Protein AF-A0A962Z2M6-F1 (afdb_monomer)

Foldseek 3Di:
DPDPDPPPDDPPDPVNVVVVVVVVVVVVLVVCCVVVNDCVSQVDDPVRNCGPVCCVVVPVVVVVVVVVVVVCCCCCPVVVNPVPD

Mean predicted aligned error: 9.24 Å

Secondary structure (DSSP, 8-state):
----------S--HHHHHHHHHHHHHHHHHHHHHHHHHHHHH--BTTBSSTTHHIIIIIIIHHHHHHHHHHHIIIIIITTTTT--

Sequence (85 aa):
MSQHQPLNRRVITPPFLVLGVLFLIAVYYLGVRFVNGMGFVTNLNGGYAWGLWVVYDIVIGTALACGGYALAVVVYVANKGKYHP

pLDDT: mean 83.29, std 10.33, range [46.84, 96.0]

Structure (mmCIF, N/CA/C/O backbone):
data_AF-A0A962Z2M6-F1
#
_entry.id   AF-A0A962Z2M6-F1
#
loop_
_atom_site.group_PDB
_atom_site.id
_atom_site.type_symbol
_atom_site.label_atom_id
_atom_site.label_alt_id
_atom_site.label_comp_id
_atom_site.label_asym_id
_atom_site.label_entity_id
_atom_site.label_seq_id
_atom_site.pdbx_PDB_ins_code
_atom_site.Cartn_x
_atom_site.Cartn_y
_atom_site.Cartn_z
_atom_site.occupancy
_atom_site.B_iso_or_equiv
_atom_site.auth_seq_id
_atom_site.auth_comp_id
_atom_site.auth_asym_id
_atom_site.auth_atom_id
_atom_site.pdbx_PDB_model_num
ATOM 1 N N . MET A 1 1 ? -30.721 7.317 17.786 1.00 46.84 1 MET A N 1
ATOM 2 C CA . MET A 1 1 ? -30.631 7.156 16.320 1.00 46.84 1 MET A CA 1
ATOM 3 C C . MET A 1 1 ? -29.735 8.266 15.799 1.00 46.84 1 MET A C 1
ATOM 5 O O . MET A 1 1 ? -30.165 9.411 15.792 1.00 46.84 1 MET A O 1
ATOM 9 N N . SER A 1 2 ? -28.467 7.957 15.507 1.00 51.38 2 SER A N 1
ATOM 10 C CA . SER A 1 2 ? -27.507 8.953 15.015 1.00 51.38 2 SER A CA 1
ATOM 11 C C . SER A 1 2 ? -27.934 9.395 13.617 1.00 51.38 2 SER A C 1
ATOM 13 O O . SER A 1 2 ? -28.101 8.574 12.718 1.00 51.38 2 SER A O 1
ATOM 15 N N . GLN A 1 3 ? -28.229 10.680 13.467 1.00 52.97 3 GLN A N 1
ATOM 16 C CA . GLN A 1 3 ? -28.779 11.249 12.248 1.00 52.97 3 GLN A CA 1
ATOM 17 C C . GLN A 1 3 ? -27.653 11.344 11.206 1.00 52.97 3 GLN A C 1
ATOM 19 O O . GLN A 1 3 ? -26.787 12.212 11.292 1.00 52.97 3 GLN A O 1
ATOM 24 N N . HIS A 1 4 ? -27.636 10.433 10.230 1.00 58.91 4 HIS A N 1
ATOM 25 C CA . HIS A 1 4 ? -26.694 10.471 9.109 1.00 58.91 4 HIS A CA 1
ATOM 26 C C . HIS A 1 4 ? -27.076 11.605 8.155 1.00 58.91 4 HIS A C 1
ATOM 28 O O . HIS A 1 4 ? -27.771 11.408 7.160 1.00 58.91 4 HIS A O 1
ATOM 34 N N . GLN A 1 5 ? -26.659 12.823 8.488 1.00 66.81 5 GLN A N 1
ATOM 35 C CA . GLN A 1 5 ? -26.840 13.972 7.617 1.00 66.81 5 GLN A CA 1
ATOM 36 C C . GLN A 1 5 ? -25.824 13.882 6.468 1.00 66.81 5 GLN A C 1
ATOM 38 O O . GLN A 1 5 ? -24.625 13.748 6.738 1.00 66.81 5 GLN A O 1
ATOM 43 N N . PRO A 1 6 ? -26.252 13.928 5.191 1.00 69.38 6 PRO A N 1
ATOM 44 C CA . PRO A 1 6 ? -25.314 13.903 4.082 1.00 69.38 6 PRO A CA 1
ATOM 45 C C . PRO A 1 6 ? -24.426 15.144 4.173 1.00 69.38 6 PRO A C 1
ATOM 47 O O . PRO A 1 6 ? -24.894 16.279 4.059 1.00 69.38 6 PRO A O 1
ATOM 50 N N . LEU A 1 7 ? -23.130 14.928 4.401 1.00 69.12 7 LEU A N 1
ATOM 51 C CA . LEU A 1 7 ? -22.129 15.979 4.300 1.00 69.12 7 LEU A CA 1
ATOM 52 C C . LEU A 1 7 ? -22.062 16.419 2.833 1.00 69.12 7 LEU A C 1
ATOM 54 O O . LEU A 1 7 ? -21.341 15.833 2.032 1.00 69.12 7 LEU A O 1
ATOM 58 N N . ASN A 1 8 ? -22.814 17.466 2.487 1.00 70.75 8 ASN A N 1
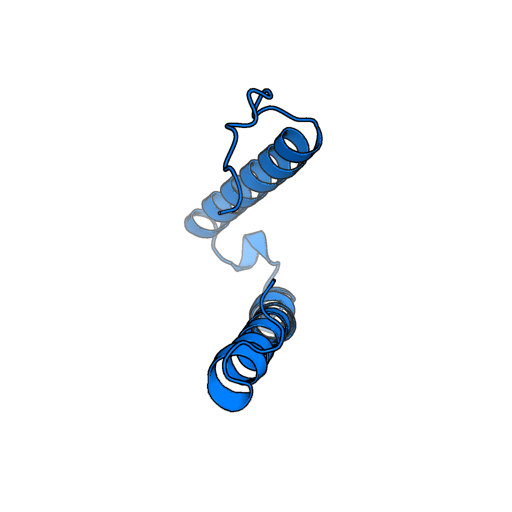ATOM 59 C CA . ASN A 1 8 ? -22.782 18.134 1.185 1.00 70.75 8 ASN A CA 1
ATOM 60 C C . ASN A 1 8 ? -21.493 18.969 1.036 1.00 70.75 8 ASN A C 1
ATOM 62 O O . ASN A 1 8 ? -21.520 20.185 0.855 1.00 70.75 8 ASN A O 1
ATOM 66 N N . ARG A 1 9 ? -20.334 18.323 1.210 1.00 70.25 9 ARG A N 1
ATOM 67 C CA . ARG A 1 9 ? -19.019 18.897 0.921 1.00 70.25 9 ARG A CA 1
ATOM 68 C C . ARG A 1 9 ? -18.493 18.311 -0.379 1.00 70.25 9 ARG A C 1
ATOM 70 O O . ARG A 1 9 ? -18.760 17.161 -0.716 1.00 70.25 9 ARG A O 1
ATOM 77 N N . ARG A 1 10 ? -17.693 19.101 -1.095 1.00 77.75 10 ARG A N 1
ATOM 78 C CA . ARG A 1 10 ? -16.987 18.627 -2.288 1.00 77.75 10 ARG A CA 1
ATOM 79 C C . ARG A 1 10 ? -16.074 17.458 -1.913 1.00 77.75 10 ARG A C 1
ATOM 81 O O . ARG A 1 10 ? -15.261 17.583 -1.004 1.00 77.75 10 ARG A O 1
ATOM 88 N N . VAL A 1 11 ? -16.197 16.353 -2.649 1.00 76.81 11 VAL A N 1
ATOM 89 C CA . VAL A 1 11 ? -15.353 15.149 -2.509 1.00 76.81 11 VAL A CA 1
ATOM 90 C C . VAL A 1 11 ? -13.886 15.469 -2.819 1.00 76.81 11 VAL A C 1
ATOM 92 O O . VAL A 1 11 ? -12.975 14.928 -2.196 1.00 76.81 11 VAL A O 1
ATOM 95 N N . ILE A 1 12 ? -13.659 16.423 -3.730 1.00 81.56 12 ILE A N 1
ATOM 96 C CA . ILE A 1 12 ? -12.333 16.941 -4.073 1.00 81.56 12 ILE A CA 1
ATOM 97 C C . ILE A 1 12 ? -11.862 17.874 -2.956 1.00 81.56 12 ILE A C 1
ATOM 99 O O . ILE A 1 12 ? -12.066 19.088 -2.985 1.00 81.56 12 ILE A O 1
ATOM 103 N N . THR A 1 13 ? -11.248 17.273 -1.950 1.00 89.56 13 THR A N 1
ATOM 104 C CA . THR A 1 13 ? -10.535 17.964 -0.878 1.00 89.56 13 THR A CA 1
ATOM 105 C C . THR A 1 13 ? -9.023 17.885 -1.128 1.00 89.56 13 THR A C 1
ATOM 107 O O . THR A 1 13 ? -8.568 16.992 -1.846 1.00 89.56 13 THR A O 1
ATOM 110 N N . PRO A 1 14 ? -8.209 18.779 -0.541 1.00 87.06 14 PRO A N 1
ATOM 111 C CA . PRO A 1 14 ? -6.751 18.685 -0.619 1.00 87.06 14 PRO A CA 1
ATOM 112 C C . PRO A 1 14 ? -6.182 17.288 -0.284 1.00 87.06 14 PRO A C 1
ATOM 114 O O . PRO A 1 14 ? -5.398 16.784 -1.086 1.00 87.06 14 PRO A O 1
ATOM 117 N N . PRO A 1 15 ? -6.592 16.597 0.806 1.00 89.38 15 PRO A N 1
ATOM 118 C CA . PRO A 1 15 ? -6.111 15.240 1.074 1.00 89.38 15 PRO A CA 1
ATOM 119 C C . PRO A 1 15 ? -6.568 14.227 0.017 1.00 89.38 15 PRO A C 1
ATOM 121 O O . PRO A 1 15 ? -5.797 13.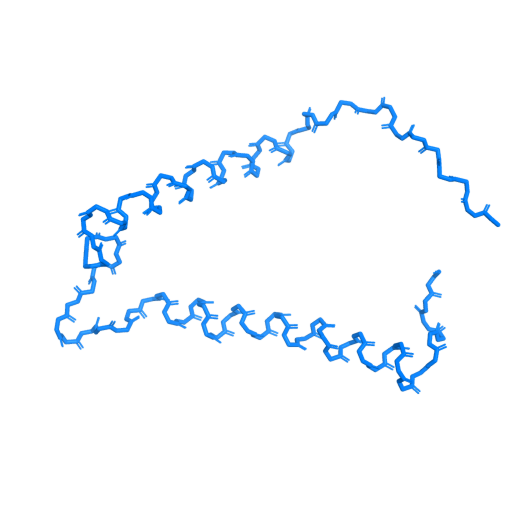339 -0.336 1.00 89.38 15 PRO A O 1
ATOM 124 N N . PHE A 1 16 ? -7.777 14.376 -0.536 1.00 91.56 16 PHE A N 1
ATOM 125 C CA . PHE A 1 16 ? -8.248 13.524 -1.631 1.00 91.56 16 PHE A CA 1
ATOM 126 C C . PHE A 1 16 ? -7.376 13.675 -2.884 1.00 91.56 16 PHE A C 1
ATOM 128 O O . PHE A 1 16 ? -7.033 12.678 -3.511 1.00 91.56 16 PHE A O 1
ATOM 135 N N . LEU A 1 17 ? -6.962 14.900 -3.223 1.00 92.50 17 LEU A N 1
ATOM 136 C CA . LEU A 1 17 ? -6.046 15.143 -4.341 1.00 92.50 17 LEU A CA 1
ATOM 137 C C . LEU A 1 17 ? -4.665 14.526 -4.095 1.00 92.50 17 LEU A C 1
ATOM 139 O O . LEU A 1 17 ? -4.130 13.881 -4.992 1.00 92.50 17 LEU A O 1
ATOM 143 N N . VAL A 1 18 ? -4.109 14.667 -2.887 1.00 94.38 18 VAL A N 1
ATOM 144 C CA . VAL A 1 18 ? -2.812 14.062 -2.528 1.00 94.38 18 VAL A CA 1
ATOM 145 C C . VAL A 1 18 ? -2.865 12.537 -2.646 1.00 94.38 18 VAL A C 1
ATOM 147 O O . VAL A 1 18 ? -2.011 11.938 -3.300 1.00 94.38 18 VAL A O 1
ATOM 150 N N . LEU A 1 19 ? -3.891 11.905 -2.069 1.00 93.75 19 LEU A N 1
ATOM 151 C CA . LEU A 1 19 ? -4.093 10.458 -2.171 1.00 93.75 19 LEU A CA 1
ATOM 152 C C . LEU A 1 19 ? -4.349 10.016 -3.618 1.00 93.75 19 LEU A C 1
ATOM 154 O O . LEU A 1 19 ? -3.843 8.977 -4.036 1.00 93.75 19 LEU A O 1
ATOM 158 N N . GLY A 1 20 ? -5.075 10.818 -4.399 1.00 94.75 20 GLY A N 1
ATOM 159 C CA . GLY A 1 20 ? -5.314 10.569 -5.819 1.00 94.75 20 GLY A CA 1
ATOM 160 C C . GLY A 1 20 ? -4.029 10.585 -6.650 1.00 94.75 20 GLY A C 1
ATOM 161 O O . GLY A 1 20 ? -3.817 9.690 -7.464 1.00 94.75 20 GLY A O 1
ATOM 162 N N . VAL A 1 21 ? -3.131 11.546 -6.414 1.00 95.38 21 VAL A N 1
ATOM 163 C CA . VAL A 1 21 ? -1.818 11.593 -7.083 1.00 95.38 21 VAL A CA 1
ATOM 164 C C . VAL A 1 21 ? -0.969 10.377 -6.708 1.00 95.38 21 VAL A C 1
ATOM 166 O O . VAL A 1 21 ? -0.404 9.735 -7.592 1.00 95.38 21 VAL A O 1
ATOM 169 N N . LEU A 1 22 ? -0.918 10.010 -5.422 1.00 95.56 22 LEU A N 1
ATOM 170 C CA . LEU A 1 22 ? -0.207 8.807 -4.970 1.00 95.56 22 LEU A CA 1
ATOM 171 C C . LEU A 1 22 ? -0.759 7.534 -5.624 1.00 95.56 22 LEU A C 1
ATOM 173 O O . LEU A 1 22 ? 0.014 6.675 -6.050 1.00 95.56 22 LEU A O 1
ATOM 177 N N . PHE A 1 23 ? -2.082 7.431 -5.758 1.00 94.88 23 PHE A N 1
ATOM 178 C CA . PHE A 1 23 ? -2.729 6.321 -6.449 1.00 94.88 23 PHE A CA 1
ATOM 179 C C . PHE A 1 23 ? -2.315 6.241 -7.924 1.00 94.88 23 PHE A C 1
ATOM 181 O O . PHE A 1 23 ? -1.961 5.165 -8.399 1.00 94.88 23 PHE A O 1
ATOM 188 N N . LEU A 1 24 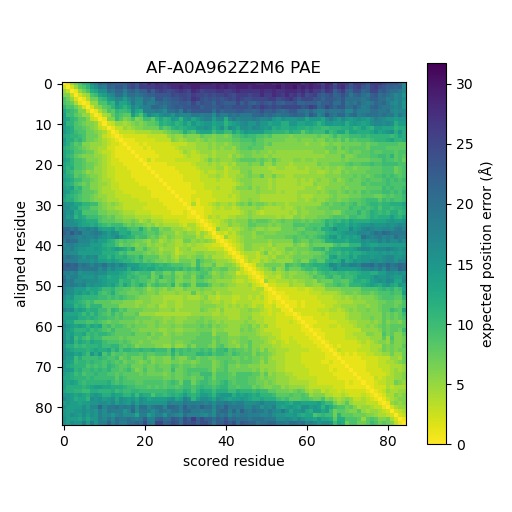? -2.284 7.367 -8.644 1.00 96.00 24 LEU A N 1
ATOM 189 C CA . LEU A 1 24 ? -1.850 7.390 -10.046 1.00 96.00 24 LEU A CA 1
ATOM 190 C C . LEU A 1 24 ? -0.389 6.948 -10.210 1.00 96.00 24 LEU A C 1
ATOM 192 O O . LEU A 1 24 ? -0.082 6.179 -11.121 1.00 96.00 24 LEU A O 1
ATOM 196 N N . ILE A 1 25 ? 0.500 7.372 -9.305 1.00 95.06 25 ILE A N 1
ATOM 197 C CA . ILE A 1 25 ? 1.899 6.919 -9.284 1.00 95.06 25 ILE A CA 1
ATOM 198 C C . ILE A 1 25 ? 1.966 5.400 -9.064 1.00 95.06 25 ILE A C 1
ATOM 200 O O . ILE A 1 25 ? 2.702 4.706 -9.767 1.00 95.06 25 ILE A O 1
ATOM 204 N N . ALA A 1 26 ? 1.175 4.864 -8.130 1.00 90.75 26 ALA A N 1
ATOM 205 C CA . ALA A 1 26 ? 1.126 3.427 -7.868 1.00 90.75 26 ALA A CA 1
ATOM 206 C C . ALA A 1 26 ? 0.638 2.631 -9.091 1.00 90.75 26 ALA A C 1
ATOM 208 O O . ALA A 1 26 ? 1.248 1.624 -9.451 1.00 90.75 26 ALA A O 1
ATOM 209 N N . VAL A 1 27 ? -0.413 3.101 -9.770 1.00 94.19 27 VAL A N 1
ATOM 210 C CA . VAL A 1 27 ? -0.940 2.473 -10.995 1.00 94.19 27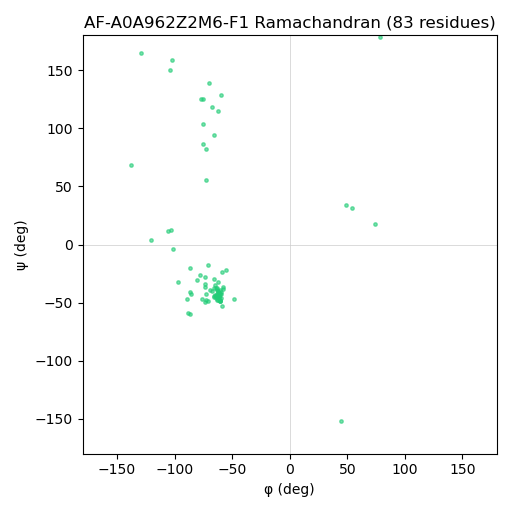 VAL A CA 1
ATOM 211 C C . VAL A 1 27 ? 0.092 2.496 -12.124 1.00 94.19 27 VAL A C 1
ATOM 213 O O . VAL A 1 27 ? 0.244 1.498 -12.829 1.00 94.19 27 VAL A O 1
ATOM 216 N N . TYR A 1 28 ? 0.846 3.587 -12.271 1.00 93.62 28 TYR A N 1
ATOM 217 C CA . TYR A 1 28 ? 1.930 3.670 -13.250 1.00 93.62 28 TYR A CA 1
ATOM 218 C C . TYR A 1 28 ? 2.996 2.588 -13.016 1.00 93.62 28 TYR A C 1
ATOM 220 O O . TYR A 1 28 ? 3.282 1.799 -13.919 1.00 93.62 28 TYR A O 1
ATOM 228 N N . TYR A 1 29 ? 3.539 2.481 -11.797 1.00 90.31 29 TYR A N 1
ATOM 229 C CA . TYR A 1 29 ? 4.541 1.456 -11.478 1.00 90.31 29 TYR A CA 1
ATOM 230 C C . TYR A 1 29 ? 3.982 0.032 -11.542 1.00 90.31 29 TYR A C 1
ATOM 232 O O . TYR A 1 29 ? 4.713 -0.894 -11.893 1.00 90.31 29 TYR A O 1
ATOM 240 N N . LEU A 1 30 ? 2.689 -0.152 -11.263 1.00 89.50 30 LEU A N 1
ATOM 241 C CA . LEU A 1 30 ? 2.012 -1.431 -11.453 1.00 89.50 30 LEU A CA 1
ATOM 242 C C . LEU A 1 30 ? 1.982 -1.833 -12.936 1.00 89.50 30 LEU A C 1
ATOM 244 O O . LEU A 1 30 ? 2.302 -2.973 -13.262 1.00 89.50 30 LEU A O 1
ATOM 248 N N . GLY A 1 31 ? 1.675 -0.898 -13.840 1.00 91.69 31 GLY A N 1
ATOM 249 C CA . GLY A 1 31 ? 1.752 -1.132 -15.284 1.00 91.69 31 GLY A CA 1
ATOM 250 C C . GLY A 1 31 ? 3.170 -1.488 -15.737 1.00 91.69 31 GLY A C 1
ATOM 251 O O . GLY A 1 31 ? 3.375 -2.508 -16.394 1.00 91.69 31 GLY A O 1
ATOM 252 N N . VAL A 1 32 ? 4.167 -0.708 -15.305 1.00 89.94 32 VAL A N 1
ATOM 253 C CA . VAL A 1 32 ? 5.586 -0.984 -15.592 1.00 89.94 32 VAL A CA 1
ATOM 254 C C . VAL A 1 32 ? 6.005 -2.361 -15.067 1.0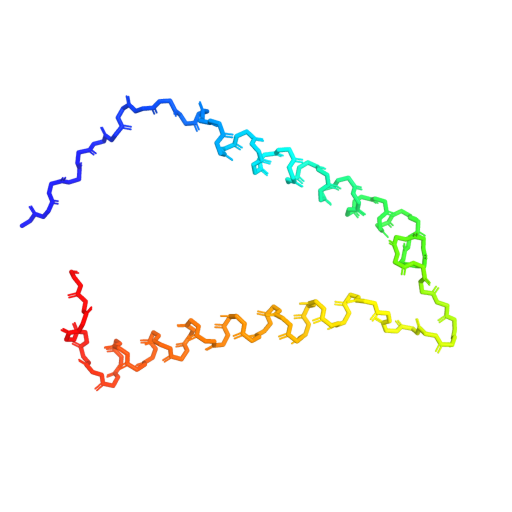0 89.94 32 VAL A C 1
ATOM 256 O O . VAL A 1 32 ? 6.736 -3.074 -15.751 1.00 89.94 32 VAL A O 1
ATOM 259 N N . ARG A 1 33 ? 5.510 -2.783 -13.895 1.00 87.44 33 ARG A N 1
ATOM 260 C CA . ARG A 1 33 ? 5.784 -4.111 -13.322 1.00 87.44 33 ARG A CA 1
ATOM 261 C C . ARG A 1 33 ? 5.287 -5.239 -14.222 1.00 87.44 33 ARG A C 1
ATOM 263 O O . ARG A 1 33 ? 5.990 -6.236 -14.359 1.00 87.44 33 ARG A O 1
ATOM 270 N N . PHE A 1 34 ? 4.100 -5.102 -14.812 1.00 86.94 34 PHE A N 1
ATOM 271 C CA . PHE A 1 34 ? 3.538 -6.136 -15.686 1.00 86.94 34 PHE A CA 1
ATOM 272 C C . PHE A 1 34 ? 4.228 -6.209 -17.053 1.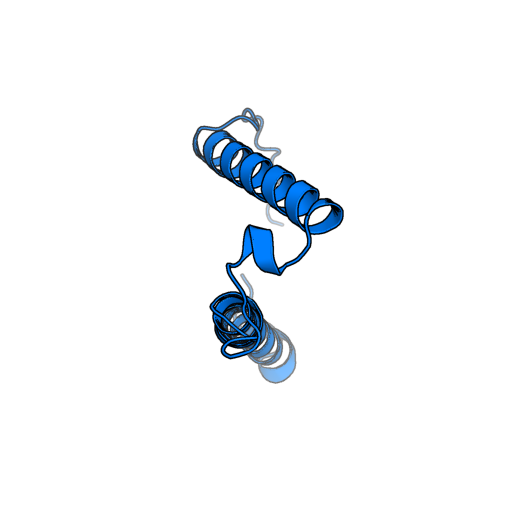00 86.94 34 PHE A C 1
ATOM 274 O O . PHE A 1 34 ? 4.280 -7.290 -17.630 1.00 86.94 34 PHE A O 1
ATOM 281 N N . VAL A 1 35 ? 4.784 -5.100 -17.552 1.00 92.00 35 VAL A N 1
ATOM 282 C CA . VAL A 1 35 ? 5.463 -5.061 -18.861 1.00 92.00 35 VAL A CA 1
ATOM 283 C C . VAL A 1 35 ? 6.956 -5.396 -18.753 1.00 92.00 35 VAL A C 1
ATOM 285 O O . VAL A 1 35 ? 7.454 -6.221 -19.511 1.00 92.00 35 VAL A O 1
ATOM 288 N N . ASN A 1 36 ? 7.670 -4.796 -17.795 1.00 84.56 36 ASN A N 1
ATOM 289 C CA . ASN A 1 36 ? 9.134 -4.892 -17.668 1.00 84.56 36 ASN A CA 1
ATOM 290 C C . ASN A 1 36 ? 9.595 -5.889 -16.587 1.00 84.56 36 ASN A C 1
ATOM 292 O O . ASN A 1 36 ? 10.794 -6.106 -16.404 1.00 84.56 36 ASN A O 1
ATOM 296 N N . GLY A 1 37 ? 8.659 -6.489 -15.849 1.00 82.25 37 GLY A N 1
ATOM 297 C CA . GLY A 1 37 ? 8.943 -7.452 -14.789 1.00 82.25 37 GLY A CA 1
ATOM 298 C C . GLY A 1 37 ? 9.413 -6.828 -13.468 1.00 82.25 37 GLY A C 1
ATOM 299 O O . GLY A 1 37 ? 9.558 -5.614 -13.310 1.00 82.25 37 GLY A O 1
ATOM 300 N N . MET A 1 38 ? 9.650 -7.691 -12.471 1.00 75.50 38 MET A N 1
ATOM 301 C CA . MET A 1 38 ? 9.995 -7.259 -11.108 1.00 75.50 38 MET A CA 1
ATOM 302 C C . MET A 1 38 ? 11.423 -6.715 -10.989 1.00 75.50 38 MET A C 1
ATOM 304 O O . MET A 1 38 ? 11.639 -5.754 -10.251 1.00 75.50 38 MET A O 1
ATOM 308 N N . GLY A 1 39 ? 12.381 -7.258 -11.748 1.00 76.19 39 GLY A N 1
ATOM 309 C CA . GLY A 1 39 ? 13.774 -6.795 -11.730 1.00 76.19 39 GLY A CA 1
ATOM 310 C C . GLY A 1 39 ? 13.914 -5.309 -12.075 1.00 76.19 39 GLY A C 1
ATOM 311 O O . GLY A 1 39 ? 14.693 -4.606 -11.442 1.00 76.19 39 GLY A O 1
ATOM 312 N N . PHE A 1 40 ? 13.092 -4.797 -12.996 1.00 77.06 40 PHE A N 1
ATOM 313 C CA . PHE A 1 40 ? 13.112 -3.387 -13.387 1.00 77.06 40 PHE A CA 1
ATOM 314 C C . PHE A 1 40 ? 12.517 -2.458 -12.316 1.00 77.06 40 PHE A C 1
ATOM 316 O O . PHE A 1 40 ? 13.081 -1.408 -12.025 1.00 77.06 40 PHE A O 1
ATOM 323 N N . VAL A 1 41 ? 11.394 -2.845 -11.701 1.00 80.81 41 VAL A N 1
ATOM 324 C CA . VAL A 1 41 ? 10.670 -1.990 -10.736 1.00 80.81 41 VAL A CA 1
ATOM 325 C C . VAL A 1 41 ? 11.287 -2.020 -9.338 1.00 80.81 41 VAL A C 1
ATOM 327 O O . VAL A 1 41 ? 11.203 -1.042 -8.604 1.00 80.81 41 VAL A O 1
ATOM 330 N N . THR A 1 42 ? 11.903 -3.138 -8.957 1.00 77.31 42 THR A N 1
ATOM 331 C CA . THR A 1 42 ? 12.393 -3.363 -7.585 1.00 77.31 42 THR A CA 1
ATOM 332 C C . THR A 1 42 ? 13.899 -3.611 -7.499 1.00 77.31 42 THR A C 1
ATOM 334 O O . THR A 1 42 ? 14.409 -3.855 -6.410 1.00 77.31 42 THR A O 1
ATOM 337 N N . ASN A 1 43 ? 14.615 -3.524 -8.629 1.00 82.44 43 ASN A N 1
ATOM 338 C CA . ASN A 1 43 ? 16.058 -3.775 -8.738 1.00 82.44 43 ASN A CA 1
ATOM 339 C C . ASN A 1 43 ? 16.492 -5.149 -8.182 1.00 82.44 43 ASN A C 1
ATOM 341 O O . ASN A 1 43 ? 17.592 -5.312 -7.663 1.00 82.44 43 ASN A O 1
ATOM 345 N N . LEU A 1 44 ? 15.614 -6.154 -8.271 1.00 83.88 44 LEU A N 1
ATOM 346 C CA . LEU A 1 44 ? 15.930 -7.512 -7.827 1.00 83.88 44 LEU A CA 1
ATOM 347 C C . LEU A 1 44 ? 16.958 -8.154 -8.764 1.00 83.88 44 LEU A C 1
ATOM 349 O O . LEU A 1 44 ? 16.861 -8.049 -9.986 1.00 83.88 44 LEU A O 1
ATOM 353 N N . ASN A 1 45 ? 17.906 -8.870 -8.167 1.00 80.62 45 ASN A N 1
ATOM 354 C CA . ASN A 1 45 ? 18.973 -9.614 -8.838 1.00 80.62 45 ASN A CA 1
ATOM 355 C C . ASN A 1 45 ? 18.997 -11.059 -8.302 1.00 80.62 45 ASN A C 1
ATOM 357 O O . ASN A 1 45 ? 18.454 -11.330 -7.232 1.00 80.62 45 ASN A O 1
ATOM 361 N N . GLY A 1 46 ? 19.672 -11.984 -8.989 1.00 76.38 46 GLY A N 1
ATOM 362 C CA . GLY A 1 46 ? 19.824 -13.385 -8.580 1.00 76.38 46 GLY A CA 1
ATOM 363 C C . GLY A 1 46 ? 20.424 -13.594 -7.180 1.00 76.38 46 GLY A C 1
ATOM 364 O O . GLY A 1 46 ? 20.171 -14.629 -6.576 1.00 76.38 46 GLY A O 1
ATOM 365 N N . GLY A 1 47 ? 21.155 -12.614 -6.629 1.00 81.31 47 GLY A N 1
ATOM 366 C CA . GLY A 1 47 ? 21.632 -12.640 -5.236 1.00 81.31 47 GLY A CA 1
ATOM 367 C C . GLY A 1 47 ? 20.649 -12.081 -4.194 1.00 81.31 47 GLY A C 1
ATOM 368 O O . GLY A 1 47 ? 20.757 -12.404 -3.017 1.00 81.31 47 GLY A O 1
ATOM 369 N N . TYR A 1 48 ? 19.674 -11.268 -4.613 1.00 78.12 48 TYR A N 1
ATOM 370 C CA . TYR A 1 48 ? 18.697 -10.603 -3.742 1.00 78.12 48 TYR A CA 1
ATOM 371 C C . TYR A 1 48 ? 17.313 -10.666 -4.384 1.00 78.12 48 TYR A C 1
ATOM 373 O O . TYR A 1 48 ? 16.760 -9.657 -4.815 1.00 78.12 48 TYR A O 1
ATOM 381 N N . ALA A 1 49 ? 16.757 -11.874 -4.458 1.00 77.56 49 ALA A N 1
ATOM 382 C CA . ALA A 1 49 ? 15.471 -12.120 -5.106 1.00 77.56 49 ALA A CA 1
ATOM 383 C C . ALA A 1 49 ? 14.268 -11.569 -4.316 1.00 77.56 49 ALA A C 1
ATOM 385 O O . ALA A 1 49 ? 13.180 -11.427 -4.868 1.00 77.56 49 ALA A O 1
ATOM 386 N N . TRP A 1 50 ? 14.446 -11.273 -3.024 1.00 76.12 50 TRP A N 1
ATOM 387 C CA . TRP A 1 50 ? 13.360 -10.852 -2.128 1.00 76.12 50 TRP A CA 1
ATOM 388 C C . TRP A 1 50 ? 13.273 -9.331 -1.966 1.00 76.12 50 TRP A C 1
ATOM 390 O O . TRP A 1 50 ? 12.176 -8.809 -1.828 1.00 76.12 50 TRP A O 1
ATOM 400 N N . GLY A 1 51 ? 14.403 -8.617 -2.029 1.00 81.31 51 GLY A N 1
ATOM 401 C CA . GLY A 1 51 ? 14.488 -7.150 -1.968 1.00 81.31 51 GLY A CA 1
ATOM 402 C C . GLY A 1 51 ? 13.625 -6.475 -0.894 1.00 81.31 51 GLY A C 1
ATOM 403 O O . GLY A 1 51 ? 13.333 -7.041 0.156 1.00 81.31 51 GLY A O 1
ATOM 404 N N . LEU A 1 52 ? 13.231 -5.227 -1.162 1.00 83.06 52 LEU A N 1
ATOM 405 C CA . LEU A 1 52 ? 12.441 -4.412 -0.231 1.00 83.06 52 LEU A CA 1
ATOM 406 C C . LEU A 1 52 ? 10.949 -4.787 -0.213 1.00 83.06 52 LEU A C 1
ATOM 408 O O . LEU A 1 52 ? 10.272 -4.572 0.790 1.00 83.06 52 LEU A O 1
ATOM 412 N N . TRP A 1 53 ? 10.426 -5.342 -1.310 1.00 83.75 53 TRP A N 1
ATOM 413 C CA . TRP A 1 53 ? 8.988 -5.584 -1.451 1.00 83.75 53 TRP A CA 1
ATOM 414 C C . TRP A 1 53 ? 8.465 -6.622 -0.450 1.00 83.75 53 TRP A C 1
ATOM 416 O O . TRP A 1 53 ? 7.416 -6.373 0.133 1.00 83.75 53 TRP A O 1
ATOM 426 N N . VAL A 1 54 ? 9.248 -7.673 -0.162 1.00 86.38 54 VAL A N 1
ATOM 427 C CA . VAL A 1 54 ? 8.933 -8.695 0.856 1.00 86.38 54 VAL A CA 1
ATOM 428 C C . VAL A 1 54 ? 8.792 -8.093 2.257 1.00 86.38 54 VAL A C 1
ATOM 430 O O . VAL A 1 54 ? 7.937 -8.475 3.048 1.00 86.38 54 VAL A O 1
ATOM 433 N N . VAL A 1 55 ? 9.634 -7.122 2.610 1.00 87.69 55 VAL A N 1
ATOM 434 C CA . VAL A 1 55 ? 9.535 -6.473 3.926 1.00 87.69 55 VAL A CA 1
ATOM 435 C C . VAL A 1 55 ? 8.248 -5.652 4.011 1.00 87.69 55 VAL A C 1
ATOM 437 O O . VAL A 1 55 ? 7.567 -5.649 5.036 1.00 87.69 55 VAL A O 1
ATOM 440 N N . TYR A 1 56 ? 7.889 -4.969 2.927 1.00 86.75 56 TYR A N 1
ATOM 441 C CA . TYR A 1 56 ? 6.691 -4.143 2.901 1.00 86.75 56 TYR A CA 1
ATOM 442 C C . TYR A 1 56 ? 5.403 -4.974 2.911 1.00 86.75 56 TYR A C 1
ATOM 444 O O . TYR A 1 56 ? 4.514 -4.698 3.717 1.00 86.75 56 TYR A O 1
ATOM 452 N N . ASP A 1 57 ? 5.290 -5.989 2.052 1.00 85.31 57 ASP A N 1
ATOM 453 C CA . ASP A 1 57 ? 4.061 -6.773 1.923 1.00 85.31 57 ASP A CA 1
ATOM 454 C C . ASP A 1 57 ? 3.871 -7.770 3.077 1.00 85.31 57 ASP A C 1
ATOM 456 O O . ASP A 1 57 ? 2.800 -7.800 3.688 1.00 85.31 57 ASP A O 1
ATOM 460 N N . ILE A 1 58 ? 4.912 -8.522 3.438 1.00 86.94 58 ILE A N 1
ATOM 461 C CA . ILE A 1 58 ? 4.835 -9.604 4.415 1.00 86.94 58 ILE A CA 1
ATOM 462 C C . ILE A 1 58 ? 5.020 -9.077 5.825 1.00 86.94 58 ILE A C 1
ATOM 464 O O . ILE A 1 58 ? 4.300 -9.526 6.704 1.00 86.94 58 ILE A O 1
ATOM 468 N N . VAL A 1 59 ? 5.938 -8.147 6.092 1.00 89.06 59 VAL A N 1
ATOM 469 C CA . VAL A 1 59 ? 6.172 -7.706 7.479 1.00 89.06 59 VAL A CA 1
ATOM 470 C C . VAL A 1 59 ? 5.238 -6.559 7.840 1.00 89.06 59 VAL A C 1
ATOM 472 O O . VAL A 1 59 ? 4.440 -6.682 8.765 1.00 89.06 59 VAL A O 1
ATOM 475 N N . ILE A 1 60 ? 5.302 -5.448 7.106 1.00 89.94 60 ILE A N 1
ATOM 476 C CA . ILE A 1 60 ? 4.570 -4.227 7.474 1.00 89.94 60 ILE A CA 1
ATOM 477 C C . ILE A 1 60 ? 3.072 -4.384 7.189 1.00 89.94 60 ILE A C 1
ATOM 479 O O . ILE A 1 60 ? 2.244 -4.117 8.063 1.00 89.94 60 ILE A O 1
ATOM 483 N N . GLY A 1 61 ? 2.722 -4.841 5.984 1.00 88.81 61 GLY A N 1
ATOM 484 C CA . GLY A 1 61 ? 1.335 -5.009 5.556 1.00 88.81 61 GLY A CA 1
ATOM 485 C C . GLY A 1 61 ? 0.565 -5.986 6.439 1.00 88.81 61 GLY A C 1
ATOM 486 O O . GLY A 1 61 ? -0.516 -5.656 6.935 1.00 88.81 61 GLY A O 1
ATOM 487 N N . THR A 1 62 ? 1.138 -7.165 6.701 1.00 90.81 62 THR A N 1
ATOM 488 C CA . THR A 1 62 ? 0.468 -8.156 7.555 1.00 90.81 62 THR A CA 1
ATOM 489 C C . THR A 1 62 ? 0.411 -7.717 9.014 1.00 90.81 62 THR A C 1
ATOM 491 O O . THR A 1 62 ? -0.635 -7.887 9.633 1.00 90.81 62 THR A O 1
ATOM 494 N N . ALA A 1 63 ? 1.461 -7.096 9.569 1.00 89.75 63 ALA A N 1
ATOM 495 C CA . ALA A 1 63 ? 1.445 -6.640 10.960 1.00 89.75 63 ALA A CA 1
ATOM 496 C C . ALA A 1 63 ? 0.325 -5.617 11.209 1.00 89.75 63 ALA A C 1
ATOM 498 O O . ALA A 1 63 ? -0.401 -5.721 12.201 1.00 89.75 63 ALA A O 1
ATOM 499 N N . LEU A 1 64 ? 0.133 -4.672 10.280 1.00 90.81 64 LEU A N 1
ATOM 500 C CA . LEU A 1 64 ? -0.954 -3.693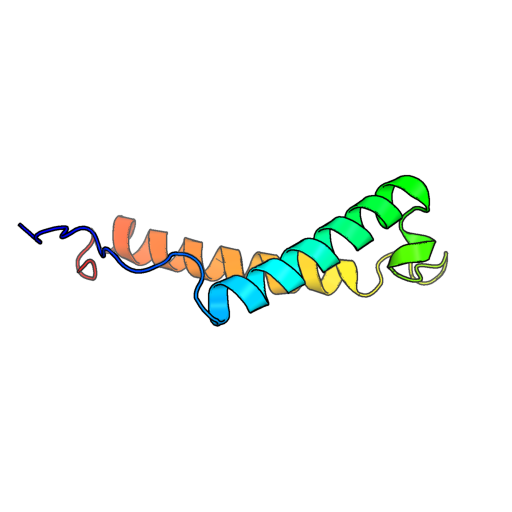 10.353 1.00 90.81 64 LEU A CA 1
ATOM 501 C C . LEU A 1 64 ? -2.336 -4.352 10.227 1.00 90.81 64 LEU A C 1
ATOM 503 O O . LEU A 1 64 ? -3.237 -4.043 11.010 1.00 90.81 64 LEU A O 1
ATOM 507 N N . ALA A 1 65 ? -2.506 -5.285 9.286 1.00 90.12 65 ALA A N 1
ATOM 508 C CA . ALA A 1 65 ? -3.775 -5.987 9.087 1.00 90.12 65 ALA A CA 1
ATOM 509 C C . ALA A 1 65 ? -4.146 -6.879 10.288 1.00 90.12 65 ALA A C 1
ATOM 511 O O . ALA A 1 65 ? -5.278 -6.832 10.778 1.00 90.12 65 ALA A O 1
ATOM 512 N N . CYS A 1 66 ? -3.186 -7.648 10.807 1.00 90.94 66 CYS A N 1
ATOM 513 C CA . CYS A 1 66 ? -3.371 -8.536 11.953 1.00 90.94 66 CYS A CA 1
ATOM 514 C C . CYS A 1 66 ? -3.726 -7.764 13.228 1.00 90.94 66 CYS A C 1
ATOM 516 O O . CYS A 1 66 ? -4.566 -8.228 13.997 1.00 90.94 66 CYS A O 1
ATOM 518 N N . GLY A 1 67 ? -3.145 -6.578 13.441 1.00 89.62 67 GLY A N 1
ATOM 519 C CA . GLY A 1 67 ? -3.480 -5.725 14.583 1.00 89.62 67 GLY A CA 1
ATOM 520 C C . GLY A 1 67 ? -4.944 -5.276 14.573 1.00 89.62 67 GLY A C 1
ATOM 521 O O . GLY A 1 67 ? -5.648 -5.430 15.574 1.00 89.62 67 GLY A O 1
ATOM 522 N N . GLY A 1 68 ? -5.431 -4.785 13.428 1.00 89.88 68 GLY A N 1
ATOM 523 C CA . GLY A 1 68 ? -6.835 -4.395 13.269 1.00 89.88 68 GLY A CA 1
ATOM 524 C C . GLY A 1 68 ? -7.796 -5.576 13.427 1.00 89.88 68 GLY A C 1
ATOM 525 O O . GLY A 1 68 ? -8.809 -5.466 14.119 1.00 89.88 68 GLY A O 1
ATOM 526 N N . TYR A 1 69 ? -7.451 -6.728 12.846 1.00 90.44 69 TYR A N 1
ATOM 527 C CA . TYR A 1 69 ? -8.247 -7.948 12.967 1.00 90.44 69 TYR A CA 1
ATOM 528 C C . TYR A 1 69 ? -8.326 -8.456 14.413 1.00 90.44 69 TYR A C 1
ATOM 530 O O . TYR A 1 69 ? -9.418 -8.725 14.913 1.00 90.44 69 TYR A O 1
ATOM 538 N N . ALA A 1 70 ? -7.193 -8.535 15.116 1.00 91.94 70 ALA A N 1
ATOM 539 C CA . ALA A 1 70 ? -7.157 -8.955 16.514 1.00 91.94 70 ALA A CA 1
ATOM 540 C C . ALA A 1 70 ? -8.000 -8.027 17.400 1.00 91.94 70 ALA A C 1
ATOM 542 O O . ALA A 1 70 ? -8.780 -8.505 18.225 1.00 91.94 70 ALA A O 1
ATOM 543 N N . LEU A 1 71 ? -7.910 -6.709 17.187 1.00 90.19 71 LEU A N 1
ATOM 544 C CA . LEU A 1 71 ? -8.731 -5.738 17.907 1.00 90.19 71 LEU A CA 1
ATOM 545 C C . LEU A 1 71 ? -10.224 -5.951 17.633 1.00 90.19 71 LEU A C 1
ATOM 547 O O . LEU A 1 71 ? -11.019 -5.965 18.572 1.00 90.19 71 LEU A O 1
ATOM 551 N N . ALA A 1 72 ? -10.608 -6.163 16.372 1.00 88.75 72 ALA A N 1
ATOM 552 C CA . ALA A 1 72 ? -11.995 -6.437 16.015 1.00 88.75 72 ALA A CA 1
ATOM 553 C C . ALA A 1 72 ? -12.513 -7.706 16.713 1.00 88.75 72 ALA A C 1
ATOM 555 O O . ALA A 1 72 ? -13.580 -7.679 17.327 1.00 88.75 72 ALA A O 1
ATOM 556 N N . VAL A 1 73 ? -11.742 -8.795 16.714 1.00 90.38 73 VAL A N 1
ATOM 557 C CA . VAL A 1 73 ? -12.127 -10.032 17.411 1.00 90.38 73 VAL A CA 1
ATOM 558 C C . VAL A 1 73 ? -12.289 -9.791 18.913 1.00 90.38 73 VAL A C 1
ATOM 560 O O . VAL A 1 73 ? -13.309 -10.163 19.492 1.00 90.38 73 VAL A O 1
ATOM 563 N N . VAL A 1 74 ? -11.334 -9.124 19.562 1.00 89.94 74 VAL A N 1
ATOM 564 C CA . VAL A 1 74 ? -11.407 -8.867 21.008 1.00 89.94 74 VAL A CA 1
ATOM 565 C C . VAL A 1 74 ? -12.601 -7.975 21.358 1.00 89.94 74 VAL A C 1
ATOM 567 O O . VAL A 1 74 ? -13.355 -8.284 22.280 1.00 89.94 74 VAL A O 1
ATOM 570 N N . VAL A 1 75 ? -12.819 -6.885 20.622 1.00 87.69 75 VAL A N 1
ATOM 571 C CA . VAL A 1 75 ? -13.882 -5.923 20.941 1.00 87.69 75 VAL A CA 1
ATOM 572 C C . VAL A 1 75 ? -15.270 -6.482 20.622 1.00 87.69 75 VAL A C 1
ATOM 574 O O . VAL A 1 75 ? -16.175 -6.376 21.454 1.00 87.69 75 VAL A O 1
ATOM 577 N N . TYR A 1 76 ? -15.461 -7.064 19.437 1.00 85.06 76 TYR A N 1
ATOM 578 C CA . TYR A 1 76 ? -16.781 -7.503 18.985 1.00 85.06 76 TYR A CA 1
ATOM 579 C C . TYR A 1 76 ? -17.135 -8.911 19.468 1.00 85.06 76 TYR A C 1
ATOM 581 O O . TYR A 1 76 ? -18.264 -9.127 19.902 1.00 85.06 76 TYR A O 1
ATOM 589 N N . VAL A 1 77 ? -16.193 -9.859 19.425 1.00 86.12 77 VAL A N 1
ATOM 590 C CA . VAL A 1 77 ? -16.464 -11.259 19.790 1.00 86.12 77 VAL A CA 1
ATOM 591 C C . VAL A 1 77 ? -16.294 -11.459 21.292 1.00 86.12 77 VAL A C 1
ATOM 593 O O . VAL A 1 77 ? -17.251 -11.819 21.975 1.00 86.12 77 VAL A O 1
ATOM 596 N N . ALA A 1 78 ? -15.101 -11.190 21.830 1.00 86.19 78 ALA A N 1
ATOM 597 C CA . ALA A 1 78 ? -14.810 -11.490 23.235 1.00 86.19 78 ALA A CA 1
ATOM 598 C C . ALA A 1 78 ? -15.510 -10.523 24.204 1.00 86.19 78 ALA A C 1
ATOM 600 O O . ALA A 1 78 ? -15.987 -10.938 25.259 1.00 86.19 78 ALA A O 1
ATOM 601 N N . ASN A 1 79 ? -15.617 -9.244 23.836 1.00 83.75 79 ASN A N 1
ATOM 602 C CA . ASN A 1 79 ? -16.170 -8.202 24.700 1.00 83.75 79 ASN A CA 1
ATOM 603 C C . ASN A 1 79 ? -17.590 -7.744 24.310 1.00 83.75 79 ASN A C 1
ATOM 605 O O . ASN A 1 79 ? -18.071 -6.725 24.812 1.00 83.75 79 ASN A O 1
ATOM 609 N N . LYS A 1 80 ? -18.262 -8.485 23.413 1.00 80.81 80 LYS A N 1
ATOM 610 C CA . LYS A 1 80 ? -19.663 -8.278 22.991 1.00 80.81 80 LYS A CA 1
ATOM 611 C C . LYS A 1 80 ? -20.003 -6.831 22.603 1.00 80.81 80 LYS A C 1
ATOM 613 O O . LYS A 1 80 ? -21.102 -6.355 22.871 1.00 80.81 80 LYS A O 1
ATOM 618 N N . GLY A 1 81 ? -19.051 -6.105 22.020 1.00 73.75 81 GLY A N 1
ATOM 619 C CA . GLY A 1 81 ? -19.271 -4.729 21.581 1.00 73.75 81 GLY A CA 1
ATOM 620 C C . GLY A 1 81 ? -19.340 -3.689 22.704 1.00 73.75 81 GLY A C 1
ATOM 621 O O . GLY A 1 81 ? -19.780 -2.577 22.453 1.00 73.75 81 GLY A O 1
ATOM 622 N N . LYS A 1 82 ? -18.863 -3.974 23.924 1.00 73.00 82 LYS A N 1
ATOM 623 C CA . LYS A 1 82 ? -18.869 -2.996 25.035 1.00 73.00 82 LYS A CA 1
ATOM 624 C C . LYS A 1 82 ? -18.085 -1.701 24.744 1.00 73.00 82 LYS A C 1
ATOM 626 O O . LYS A 1 82 ? -18.359 -0.681 25.367 1.00 73.00 82 LYS A O 1
ATOM 631 N N . TYR A 1 83 ? -17.124 -1.735 23.817 1.00 71.62 83 TYR A N 1
ATOM 632 C CA . TYR A 1 83 ? -16.372 -0.554 23.358 1.00 71.62 83 TYR A CA 1
ATOM 633 C C . TYR A 1 83 ? -16.832 -0.025 21.990 1.00 71.62 83 TYR A C 1
ATOM 635 O O . TYR A 1 83 ? -16.123 0.781 21.392 1.00 71.62 83 TYR A O 1
ATOM 643 N N . HIS A 1 84 ? -17.982 -0.481 21.479 1.00 66.12 84 HIS A N 1
ATOM 644 C CA . HIS A 1 84 ? -18.564 0.108 20.277 1.00 66.12 84 HIS A CA 1
ATOM 645 C C . HIS A 1 84 ? -19.251 1.436 20.609 1.00 66.12 84 HIS A C 1
ATOM 647 O O . HIS A 1 84 ? -20.094 1.445 21.508 1.00 66.12 84 HIS A O 1
ATOM 653 N N . PRO A 1 85 ? -18.888 2.540 19.929 1.00 64.31 85 PRO A N 1
ATOM 654 C CA . PRO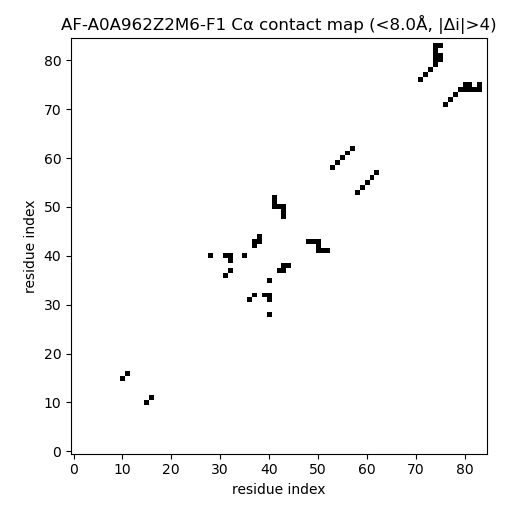 A 1 85 ? -19.675 3.767 19.955 1.00 64.31 85 PRO A CA 1
ATOM 655 C C . PRO A 1 85 ? -20.998 3.623 19.190 1.00 64.31 85 PRO A C 1
ATOM 657 O O . PRO A 1 85 ? -21.066 2.797 18.249 1.00 64.31 85 PRO A O 1
#

Radius of gyration: 20.13 Å; Cα contacts (8 Å, |Δi|>4): 36; chains: 1; bounding box: 52×32×44 Å

Solvent-accessible surface area (backbone atoms only — not comparable to full-atom values): 5145 Å² total; per-residue (Å²): 131,86,80,86,68,82,76,91,61,76,79,84,37,75,69,49,51,55,53,49,52,53,49,53,55,50,53,51,54,51,52,48,31,75,73,63,34,61,44,70,76,60,68,40,43,98,92,40,77,58,57,68,61,49,50,49,55,60,50,53,47,42,52,58,51,51,51,55,50,5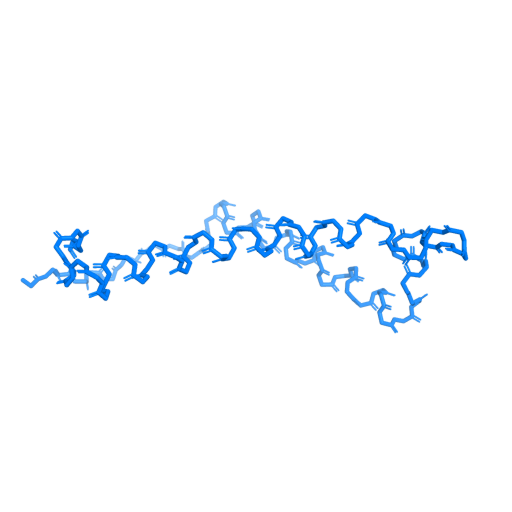2,50,49,45,46,38,49,65,75,46,68,38,76,81,62,131